Protein AF-A0A941A1F1-F1 (afdb_monomer_lite)

Structure (mmCIF, N/CA/C/O backbone):
data_AF-A0A941A1F1-F1
#
_entry.id   AF-A0A941A1F1-F1
#
loop_
_atom_site.group_PDB
_atom_site.id
_atom_site.type_symbol
_atom_site.label_atom_id
_atom_site.label_alt_id
_atom_site.label_comp_id
_atom_site.label_asym_id
_atom_site.label_entity_id
_atom_site.label_seq_id
_atom_site.pdbx_PDB_ins_code
_atom_site.Cartn_x
_atom_site.Cartn_y
_atom_site.Cartn_z
_atom_site.occupancy
_atom_site.B_iso_or_equiv
_atom_site.auth_seq_id
_atom_site.auth_comp_id
_atom_site.auth_asym_id
_atom_site.auth_atom_id
_atom_site.pdbx_PDB_model_num
ATOM 1 N N . MET A 1 1 ? 1.474 -47.149 -34.631 1.00 32.78 1 MET A N 1
ATOM 2 C CA . MET A 1 1 ? 2.658 -47.014 -33.750 1.00 32.78 1 MET A CA 1
ATOM 3 C C . MET A 1 1 ? 3.084 -45.552 -33.789 1.00 32.78 1 MET A C 1
ATOM 5 O O . MET A 1 1 ? 3.103 -45.007 -34.881 1.00 32.78 1 MET A O 1
ATOM 9 N N . PRO A 1 2 ? 3.258 -44.886 -32.643 1.00 33.62 2 PRO A N 1
ATOM 10 C CA . PRO A 1 2 ? 2.181 -44.176 -31.955 1.00 33.62 2 PRO A CA 1
ATOM 11 C C . PRO A 1 2 ? 2.289 -42.645 -32.047 1.00 33.62 2 PRO A C 1
ATOM 13 O O . PRO A 1 2 ? 3.376 -42.078 -32.087 1.00 33.62 2 PRO A O 1
ATOM 16 N N . CYS A 1 3 ? 1.116 -42.007 -32.033 1.00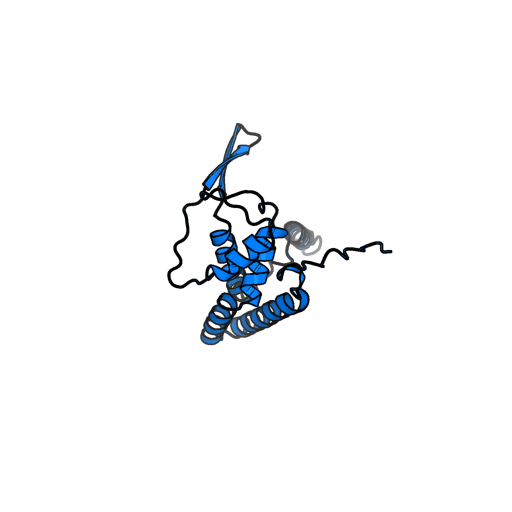 35.47 3 CYS A N 1
ATOM 17 C CA . CYS A 1 3 ? 0.908 -40.600 -31.714 1.00 35.47 3 CYS A CA 1
ATOM 18 C C . CYS A 1 3 ? 1.469 -40.339 -30.311 1.00 35.47 3 CYS A C 1
ATOM 20 O O . CYS A 1 3 ? 0.954 -40.882 -29.334 1.00 35.47 3 CYS A O 1
ATOM 22 N N . ILE A 1 4 ? 2.546 -39.561 -30.208 1.00 37.41 4 ILE A N 1
ATOM 23 C CA . ILE A 1 4 ? 2.980 -39.026 -28.921 1.00 37.41 4 ILE A CA 1
ATOM 24 C C . ILE A 1 4 ? 2.162 -37.757 -28.708 1.00 37.41 4 ILE A C 1
ATOM 26 O O . ILE A 1 4 ? 2.548 -36.670 -29.134 1.00 37.41 4 ILE A O 1
ATOM 30 N N . GLU A 1 5 ? 1.011 -37.917 -28.058 1.00 36.12 5 GLU A N 1
ATOM 31 C CA . GLU A 1 5 ? 0.388 -36.830 -27.315 1.00 36.12 5 GLU A CA 1
ATOM 32 C C . GLU A 1 5 ? 1.389 -36.374 -26.253 1.00 36.12 5 GLU A C 1
ATOM 34 O O . GLU A 1 5 ? 1.511 -36.945 -25.170 1.00 36.12 5 GLU A O 1
ATOM 39 N N . GLN A 1 6 ? 2.154 -35.336 -26.576 1.00 36.75 6 GLN A N 1
ATOM 40 C CA . GLN A 1 6 ? 2.778 -34.529 -25.549 1.00 36.75 6 GLN A CA 1
ATOM 41 C C . GLN A 1 6 ? 1.657 -33.701 -24.927 1.00 36.75 6 GLN A C 1
ATOM 43 O O . GLN A 1 6 ? 1.337 -32.611 -25.395 1.00 36.75 6 GLN A O 1
ATOM 48 N N . THR A 1 7 ? 1.033 -34.231 -23.874 1.00 38.53 7 THR A N 1
ATOM 49 C CA . THR A 1 7 ? 0.342 -33.406 -22.880 1.00 38.53 7 THR A CA 1
ATOM 50 C C . THR A 1 7 ? 1.358 -32.397 -22.364 1.00 38.53 7 THR A C 1
ATOM 52 O O . THR A 1 7 ? 2.165 -32.702 -21.485 1.00 38.53 7 THR A O 1
ATOM 55 N N . SER A 1 8 ? 1.362 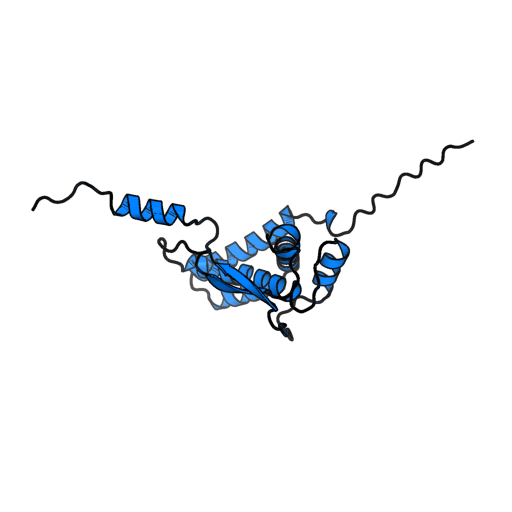-31.211 -22.974 1.00 37.97 8 SER A N 1
ATOM 56 C CA . SER A 1 8 ? 2.154 -30.067 -22.550 1.00 37.97 8 SER A CA 1
ATOM 57 C C . SER A 1 8 ? 1.847 -29.831 -21.079 1.00 37.97 8 SER A C 1
ATOM 59 O O . SER A 1 8 ? 0.708 -29.514 -20.716 1.00 37.97 8 SER A O 1
ATOM 61 N N . GLY A 1 9 ? 2.852 -30.079 -20.242 1.00 37.88 9 GLY A N 1
ATOM 62 C CA . GLY A 1 9 ? 2.761 -29.945 -18.803 1.00 37.88 9 GLY A CA 1
ATOM 63 C C . GLY A 1 9 ? 2.131 -28.609 -18.437 1.00 37.88 9 GLY A C 1
ATOM 64 O O . GLY A 1 9 ? 2.486 -27.557 -18.966 1.00 37.88 9 GLY A O 1
ATOM 65 N N . ARG A 1 10 ? 1.165 -28.663 -17.524 1.00 44.78 10 ARG A N 1
ATOM 66 C CA . ARG A 1 10 ? 0.720 -27.499 -16.766 1.00 44.78 10 ARG A CA 1
ATOM 67 C C . ARG A 1 10 ? 1.919 -26.990 -15.974 1.00 44.78 10 ARG A C 1
ATOM 69 O O . ARG A 1 10 ? 2.111 -27.390 -14.829 1.00 44.78 10 ARG A O 1
ATOM 76 N N . ASP A 1 11 ? 2.709 -26.110 -16.574 1.00 45.19 11 ASP A N 1
ATOM 77 C CA . ASP A 1 11 ? 3.702 -25.326 -15.851 1.00 45.19 11 ASP A CA 1
ATOM 78 C C . ASP A 1 11 ? 2.953 -24.216 -15.092 1.00 45.19 11 ASP A C 1
ATOM 80 O O . ASP A 1 11 ? 2.907 -23.039 -15.453 1.00 45.19 11 ASP A O 1
ATOM 84 N N . LEU A 1 12 ? 2.202 -24.652 -14.077 1.00 41.84 12 LEU A N 1
ATOM 85 C CA . LEU A 1 12 ? 1.463 -23.804 -13.156 1.00 41.84 12 LEU A CA 1
ATOM 86 C C . LEU A 1 12 ? 2.481 -23.169 -12.215 1.00 41.84 12 LEU A C 1
ATOM 88 O O . LEU A 1 12 ? 2.741 -23.653 -11.115 1.00 41.84 12 LEU A O 1
ATOM 92 N N . THR A 1 13 ? 3.070 -22.072 -12.680 1.00 57.50 13 THR A N 1
ATOM 93 C CA . THR A 1 13 ? 3.934 -21.190 -11.894 1.00 57.50 13 THR A CA 1
ATOM 94 C C . THR A 1 13 ? 3.331 -20.967 -10.502 1.00 57.50 13 THR A C 1
ATOM 96 O O . THR A 1 13 ? 2.135 -20.682 -10.370 1.00 57.50 13 THR A O 1
ATOM 99 N N . ALA A 1 14 ? 4.143 -21.081 -9.444 1.00 80.69 14 ALA A N 1
ATOM 100 C CA . ALA A 1 14 ? 3.694 -21.040 -8.044 1.00 80.69 14 ALA A CA 1
ATOM 101 C C . ALA A 1 14 ? 2.858 -19.794 -7.673 1.00 80.69 14 ALA A C 1
ATOM 103 O O . ALA A 1 14 ? 2.162 -19.803 -6.662 1.00 80.69 14 ALA A O 1
ATOM 104 N N . TRP A 1 15 ? 2.904 -18.732 -8.486 1.00 89.62 15 TRP A N 1
ATOM 105 C CA . TRP A 1 15 ? 2.056 -17.544 -8.370 1.00 89.62 15 TRP A CA 1
ATOM 106 C C . TRP A 1 15 ? 0.578 -17.811 -8.691 1.00 89.62 15 TRP A C 1
ATOM 108 O O . TRP A 1 15 ? -0.310 -17.311 -8.002 1.00 89.62 15 TRP A O 1
ATOM 118 N N . SER A 1 16 ? 0.307 -18.600 -9.735 1.00 88.25 16 SER A N 1
ATOM 119 C CA . SER A 1 16 ? -1.054 -18.939 -10.175 1.00 88.25 16 SER A CA 1
ATOM 120 C C . SER A 1 16 ? -1.784 -19.850 -9.182 1.00 88.25 16 SER A C 1
ATOM 122 O O . SER A 1 16 ? -3.003 -19.774 -9.062 1.00 88.25 16 SER A O 1
ATOM 124 N N . ALA A 1 17 ? -1.031 -20.645 -8.416 1.00 91.19 17 ALA A N 1
ATOM 125 C CA . ALA A 1 17 ? -1.547 -21.550 -7.392 1.00 91.19 17 ALA A CA 1
ATOM 126 C C . ALA A 1 17 ? -1.862 -20.865 -6.044 1.00 91.19 17 ALA A C 1
ATOM 128 O O . ALA A 1 17 ? -2.293 -21.529 -5.101 1.00 91.19 17 ALA A O 1
ATOM 129 N N . ILE A 1 18 ? -1.630 -19.553 -5.908 1.00 93.56 18 ILE A N 1
ATOM 130 C CA . ILE A 1 18 ? -1.876 -18.829 -4.654 1.00 93.56 18 ILE A CA 1
ATOM 131 C C . ILE A 1 18 ? -3.383 -18.695 -4.410 1.00 93.56 18 ILE A C 1
ATOM 133 O O . ILE A 1 18 ? -4.099 -18.071 -5.193 1.00 93.56 18 ILE A O 1
ATOM 137 N N . ASP A 1 19 ? -3.852 -19.181 -3.259 1.00 95.25 19 ASP A N 1
ATOM 138 C CA . ASP A 1 19 ? -5.204 -18.896 -2.771 1.00 95.25 19 ASP A CA 1
ATOM 139 C C . ASP A 1 19 ? -5.301 -17.446 -2.271 1.00 95.25 19 ASP A C 1
ATOM 141 O O . ASP A 1 19 ? -5.014 -17.102 -1.117 1.00 95.25 19 ASP A O 1
ATOM 145 N N . TRP A 1 20 ? -5.730 -16.571 -3.174 1.00 95.94 20 TRP A N 1
ATOM 146 C CA . TRP A 1 20 ? -5.905 -15.151 -2.901 1.00 95.94 20 TRP A CA 1
ATOM 147 C C . TRP A 1 20 ? -6.998 -14.851 -1.876 1.00 95.94 20 TRP A C 1
ATOM 149 O O . TRP A 1 20 ? -6.900 -13.849 -1.163 1.00 95.94 20 TRP A O 1
ATOM 159 N N . THR A 1 21 ? -8.006 -15.715 -1.755 1.00 97.06 21 THR A N 1
ATOM 160 C CA . THR A 1 21 ? -9.083 -15.561 -0.772 1.00 97.06 21 THR A CA 1
ATOM 161 C C . THR A 1 21 ? -8.540 -15.792 0.634 1.00 97.06 21 THR A C 1
ATOM 163 O O . THR A 1 21 ? -8.788 -14.983 1.535 1.00 97.06 21 THR A O 1
ATOM 166 N N . ALA A 1 22 ? -7.725 -16.833 0.820 1.00 95.38 22 ALA A N 1
ATOM 167 C CA . ALA A 1 22 ? -7.048 -17.102 2.086 1.00 95.38 22 ALA A CA 1
ATOM 168 C C . ALA A 1 22 ? -6.020 -16.014 2.447 1.00 95.38 22 ALA A C 1
ATOM 170 O O . ALA A 1 22 ? -5.950 -15.575 3.606 1.00 95.38 22 ALA A O 1
ATOM 171 N N . VAL A 1 23 ? -5.253 -15.530 1.461 1.00 97.19 23 VAL A N 1
ATOM 172 C CA . VAL A 1 23 ? -4.294 -14.426 1.636 1.00 97.19 23 VAL A CA 1
ATOM 173 C C . VAL A 1 23 ? -5.012 -13.153 2.091 1.00 97.19 23 VAL A C 1
ATOM 175 O O . VAL A 1 23 ? -4.682 -12.607 3.150 1.0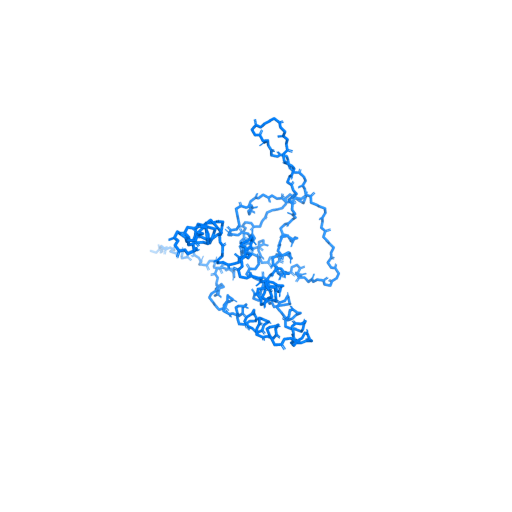0 97.19 23 VAL A O 1
ATOM 178 N N . ALA A 1 24 ? -6.044 -12.721 1.361 1.00 97.25 24 ALA A N 1
ATOM 179 C CA . ALA A 1 24 ? -6.837 -11.545 1.710 1.00 97.25 24 ALA A CA 1
ATOM 180 C C . ALA A 1 24 ? -7.536 -11.711 3.067 1.00 97.25 24 ALA A C 1
ATOM 182 O O . ALA A 1 24 ? -7.525 -10.796 3.890 1.00 97.25 24 ALA A O 1
ATOM 183 N N . GLY A 1 25 ? -8.082 -12.896 3.356 1.00 98.06 25 GLY A N 1
ATOM 184 C CA . GLY A 1 25 ? -8.686 -13.211 4.650 1.00 98.06 25 GLY A CA 1
ATOM 185 C C . GLY A 1 25 ? -7.708 -13.052 5.816 1.00 98.06 25 GLY A C 1
ATOM 186 O O . GLY A 1 25 ? -8.068 -12.503 6.858 1.00 98.06 25 GLY A O 1
ATOM 187 N N . THR A 1 26 ? -6.453 -13.464 5.639 1.00 97.94 26 THR A N 1
ATOM 188 C CA . THR A 1 26 ? -5.404 -13.313 6.658 1.00 97.94 26 THR A CA 1
ATOM 189 C C . THR A 1 26 ? -5.081 -11.849 6.936 1.00 97.94 26 THR A C 1
ATOM 191 O O . THR A 1 26 ? -5.027 -11.449 8.102 1.00 97.94 26 THR A O 1
ATOM 194 N N . VAL A 1 27 ? -4.915 -11.041 5.885 1.00 98.19 27 VAL A N 1
ATOM 195 C CA . VAL A 1 27 ? -4.655 -9.600 6.016 1.00 98.19 27 VAL A CA 1
ATOM 196 C C . VAL A 1 27 ? -5.839 -8.903 6.686 1.00 98.19 27 VAL A C 1
ATOM 198 O O . VAL A 1 27 ? -5.645 -8.238 7.704 1.00 98.19 27 VAL A O 1
ATOM 201 N N . ARG A 1 28 ? -7.073 -9.148 6.222 1.00 98.00 28 ARG A N 1
ATOM 202 C CA . ARG A 1 28 ? -8.295 -8.572 6.812 1.00 98.00 28 ARG A CA 1
ATOM 203 C C . ARG A 1 28 ? -8.445 -8.901 8.297 1.00 98.00 28 ARG A C 1
ATOM 205 O O . ARG A 1 28 ? -8.788 -8.025 9.088 1.00 98.00 28 ARG A O 1
ATOM 212 N N . ARG A 1 29 ? -8.143 -10.138 8.716 1.00 98.38 29 ARG A N 1
ATOM 213 C CA . ARG A 1 29 ? -8.166 -10.519 10.143 1.00 98.38 29 ARG A CA 1
ATOM 214 C C . ARG A 1 29 ? -7.173 -9.706 10.972 1.00 98.38 29 ARG A C 1
ATOM 216 O O . ARG A 1 29 ? -7.511 -9.290 12.079 1.00 98.38 29 ARG A O 1
ATOM 223 N N . LEU A 1 30 ? -5.956 -9.488 10.469 1.00 98.06 30 LEU A N 1
ATOM 224 C CA . LEU A 1 30 ? -4.959 -8.661 11.156 1.00 98.06 30 LEU A CA 1
ATOM 225 C C . LEU A 1 30 ? -5.393 -7.194 11.206 1.00 98.06 30 LEU A C 1
ATOM 227 O O . LEU A 1 30 ? -5.362 -6.604 12.283 1.00 98.06 30 LEU A O 1
ATOM 231 N N . GLN A 1 31 ? -5.877 -6.642 10.095 1.00 98.31 31 GLN A N 1
ATOM 232 C CA . GLN A 1 31 ? -6.389 -5.273 10.033 1.00 98.31 31 GLN A CA 1
ATOM 233 C C . GLN A 1 31 ? -7.555 -5.054 11.006 1.00 98.31 31 GLN A C 1
ATOM 235 O O . GLN A 1 31 ? -7.521 -4.118 11.798 1.00 98.31 31 GLN A O 1
ATOM 240 N N . GLY A 1 32 ? -8.522 -5.974 11.070 1.00 98.19 32 GLY A N 1
ATOM 241 C CA . GLY A 1 32 ? -9.625 -5.901 12.034 1.00 98.19 32 GLY A CA 1
ATOM 242 C C . GLY A 1 32 ? -9.187 -6.045 13.500 1.00 98.19 32 GLY A C 1
ATOM 243 O O . GLY A 1 32 ? -9.875 -5.580 14.410 1.00 98.19 32 GLY A O 1
ATOM 244 N N . ARG A 1 33 ? -8.043 -6.686 13.778 1.00 98.56 33 ARG A N 1
ATOM 245 C CA . ARG A 1 33 ? -7.437 -6.690 15.125 1.00 98.56 33 ARG A CA 1
ATOM 246 C C . ARG A 1 33 ? -6.763 -5.355 15.436 1.00 98.56 33 ARG A C 1
ATOM 248 O O . ARG A 1 33 ? -6.903 -4.888 16.561 1.00 98.56 33 ARG A O 1
ATOM 255 N N . ILE A 1 34 ? -6.066 -4.759 14.465 1.00 98.56 34 ILE A N 1
ATOM 256 C CA . ILE A 1 34 ? -5.442 -3.433 14.598 1.00 98.56 34 ILE A CA 1
ATOM 257 C C . ILE A 1 34 ? -6.524 -2.386 14.869 1.00 98.56 34 ILE A C 1
ATOM 259 O O . ILE A 1 34 ? -6.434 -1.691 15.874 1.00 98.56 34 ILE A O 1
ATOM 263 N N . PHE A 1 35 ? -7.580 -2.354 14.052 1.00 98.19 35 PHE A N 1
ATOM 264 C CA . PHE A 1 35 ? -8.707 -1.431 14.200 1.00 98.19 35 PHE A CA 1
ATOM 265 C C . PHE A 1 35 ? -9.347 -1.520 15.592 1.00 98.19 35 PHE A C 1
ATOM 267 O O . PHE A 1 35 ? -9.460 -0.521 16.293 1.00 98.19 35 PHE A O 1
ATOM 274 N N . ARG A 1 36 ? -9.707 -2.732 16.046 1.00 98.50 36 ARG A N 1
ATOM 275 C CA . ARG A 1 36 ? -10.325 -2.924 17.372 1.00 98.50 36 ARG A CA 1
ATOM 276 C C . ARG A 1 36 ? -9.402 -2.534 18.527 1.00 98.50 36 ARG A C 1
ATOM 278 O O . ARG A 1 36 ? -9.887 -2.023 19.528 1.00 98.50 36 ARG A O 1
ATOM 285 N N . ALA A 1 37 ? -8.098 -2.785 18.408 1.00 98.19 37 ALA A N 1
ATOM 286 C CA . ALA A 1 37 ? -7.127 -2.366 19.417 1.00 98.19 37 ALA A CA 1
ATOM 287 C C . ALA A 1 37 ? -6.972 -0.836 19.444 1.00 98.19 37 ALA A C 1
ATOM 289 O O . ALA A 1 37 ? -6.940 -0.247 20.521 1.00 98.19 37 ALA A O 1
ATOM 290 N N . ALA A 1 38 ? -6.928 -0.195 18.274 1.00 97.81 38 ALA A N 1
ATOM 291 C CA . ALA A 1 38 ? -6.828 1.255 18.145 1.00 97.81 38 ALA A CA 1
ATOM 292 C C . ALA A 1 38 ? -8.079 1.967 18.684 1.00 97.81 38 ALA A C 1
ATOM 294 O O . ALA A 1 38 ? -7.943 2.911 19.458 1.00 97.81 38 ALA A O 1
ATOM 295 N N . ALA A 1 39 ? -9.275 1.446 18.392 1.00 97.06 39 ALA A N 1
ATOM 296 C CA . ALA A 1 39 ? -10.544 1.948 18.928 1.00 97.06 39 ALA A CA 1
ATOM 297 C C . ALA A 1 39 ? -10.632 1.877 20.468 1.00 97.06 39 ALA A C 1
ATOM 299 O O . ALA A 1 39 ? -11.353 2.654 21.080 1.00 97.06 39 ALA A O 1
ATOM 300 N N . ARG A 1 40 ? -9.889 0.960 21.104 1.00 97.81 40 ARG A N 1
ATOM 301 C CA . ARG A 1 40 ? -9.796 0.825 22.572 1.00 97.81 40 ARG A CA 1
ATOM 302 C C . ARG A 1 40 ? -8.620 1.587 23.190 1.00 97.81 40 ARG A C 1
ATOM 304 O O . ARG A 1 40 ? -8.407 1.495 24.392 1.00 97.81 40 ARG A O 1
ATOM 311 N N . GLY A 1 41 ? -7.808 2.273 22.384 1.00 96.75 41 GLY A N 1
ATOM 312 C CA . GLY A 1 41 ? -6.597 2.953 22.854 1.00 96.75 41 GLY A CA 1
ATOM 313 C C . GLY A 1 41 ? -5.433 2.022 23.235 1.00 96.75 41 GLY A C 1
ATOM 314 O O . GLY A 1 41 ? -4.458 2.476 23.830 1.00 96.75 41 GLY A O 1
ATOM 315 N N . GLU A 1 42 ? -5.472 0.730 22.879 1.00 97.81 42 GLU A N 1
ATOM 316 C CA . GLU A 1 42 ? -4.437 -0.268 23.213 1.00 97.81 42 GLU A CA 1
ATOM 317 C C . GLU A 1 42 ? -3.171 -0.108 22.330 1.00 97.81 42 GLU A C 1
ATOM 319 O O . GLU A 1 42 ? -2.809 -0.985 21.538 1.00 97.81 42 GLU A O 1
ATOM 324 N N . MET A 1 43 ? -2.456 1.015 22.448 1.00 96.94 43 MET A N 1
ATOM 325 C CA . MET A 1 43 ? -1.389 1.404 21.507 1.00 96.94 43 MET A CA 1
ATOM 326 C C . MET A 1 43 ? -0.188 0.456 21.452 1.00 96.94 43 MET A C 1
ATOM 328 O O . MET A 1 43 ? 0.406 0.268 20.387 1.00 96.94 43 MET A O 1
ATOM 332 N N . ALA A 1 44 ? 0.169 -0.185 22.565 1.00 97.94 44 ALA A N 1
ATOM 333 C CA . ALA A 1 44 ? 1.213 -1.211 22.566 1.00 97.94 44 ALA A CA 1
ATOM 334 C C . ALA A 1 44 ? 0.821 -2.407 21.679 1.00 97.94 44 ALA A C 1
ATOM 336 O O . ALA A 1 44 ? 1.631 -2.918 20.899 1.00 97.94 44 ALA A O 1
ATOM 337 N N . ARG A 1 45 ? -0.454 -2.811 21.734 1.00 97.88 45 ARG A N 1
ATOM 338 C CA . ARG A 1 45 ? -1.000 -3.897 20.920 1.00 97.88 45 ARG A CA 1
ATOM 339 C C . ARG A 1 45 ? -1.086 -3.511 19.450 1.00 97.88 45 ARG A C 1
ATOM 341 O O . ARG A 1 45 ? -0.713 -4.325 18.609 1.00 97.88 45 ARG A O 1
ATOM 348 N N . VAL A 1 46 ? -1.508 -2.282 19.143 1.00 98.38 46 VAL A N 1
ATOM 349 C CA . VAL A 1 46 ? -1.514 -1.731 17.775 1.00 98.38 46 VAL A CA 1
ATOM 350 C C . VAL A 1 46 ? -0.125 -1.850 17.149 1.00 98.38 46 VAL A C 1
ATOM 352 O O . VAL A 1 46 ? 0.022 -2.509 16.120 1.00 98.38 46 VAL A O 1
ATOM 355 N N . LYS A 1 47 ? 0.914 -1.339 17.825 1.00 97.94 47 LYS A N 1
ATOM 356 C CA . LYS A 1 47 ? 2.304 -1.404 17.342 1.00 97.94 47 LYS A CA 1
ATOM 357 C C . LYS A 1 47 ? 2.769 -2.843 17.097 1.00 97.94 47 LYS A C 1
ATOM 359 O O . LYS A 1 47 ? 3.425 -3.119 16.094 1.00 97.94 47 LYS A O 1
ATOM 364 N N . ASN A 1 48 ? 2.424 -3.777 17.985 1.00 98.19 48 ASN A N 1
ATOM 365 C CA . ASN A 1 48 ? 2.782 -5.191 17.829 1.00 98.19 48 ASN A CA 1
ATOM 366 C C . ASN A 1 48 ? 2.061 -5.851 16.645 1.00 98.19 48 ASN A C 1
ATOM 368 O O . ASN A 1 48 ? 2.677 -6.600 15.886 1.00 98.19 48 ASN A O 1
ATOM 372 N N . LEU A 1 49 ? 0.779 -5.546 16.444 1.00 98.31 49 LEU A N 1
ATOM 373 C CA . LEU A 1 49 ? -0.001 -6.063 15.321 1.00 98.31 49 LEU A CA 1
ATOM 374 C C . LEU A 1 49 ? 0.438 -5.465 13.979 1.00 98.31 49 LEU A C 1
ATOM 376 O O . LEU A 1 49 ? 0.515 -6.197 12.996 1.00 98.31 49 LEU A O 1
ATOM 380 N N . GLN A 1 50 ? 0.790 -4.180 13.934 1.00 98.12 50 GLN A N 1
ATOM 381 C CA . GLN A 1 50 ? 1.369 -3.538 12.750 1.00 98.12 50 GLN A CA 1
ATOM 382 C C . GLN A 1 50 ? 2.703 -4.181 12.369 1.00 98.12 50 GLN A C 1
ATOM 384 O O . GLN A 1 50 ? 2.899 -4.591 11.226 1.00 98.12 50 GLN A O 1
ATOM 389 N N . LYS A 1 51 ? 3.591 -4.365 13.353 1.00 97.06 51 LYS A N 1
ATOM 390 C CA . LYS A 1 51 ? 4.855 -5.099 13.199 1.00 97.06 51 LYS A CA 1
ATOM 391 C C . LYS A 1 51 ? 4.646 -6.528 12.685 1.00 97.06 51 LYS A C 1
ATOM 393 O O . LYS A 1 51 ? 5.469 -7.017 11.911 1.00 97.06 51 LYS A O 1
ATOM 398 N N . LEU A 1 52 ? 3.581 -7.203 13.120 1.00 97.50 52 LEU A N 1
ATOM 399 C CA . LEU A 1 52 ? 3.210 -8.536 12.640 1.00 97.50 52 LEU A CA 1
ATOM 400 C C . LEU A 1 52 ? 2.697 -8.493 11.192 1.00 97.50 52 LEU A C 1
ATOM 402 O O . LEU A 1 52 ? 3.118 -9.312 10.377 1.00 97.50 52 LEU A O 1
ATOM 406 N N . LEU A 1 53 ? 1.828 -7.533 10.858 1.00 97.50 53 LEU A N 1
ATOM 407 C CA . LEU A 1 53 ? 1.256 -7.384 9.519 1.00 97.50 53 LEU A CA 1
ATOM 408 C C . LEU A 1 53 ? 2.343 -7.112 8.482 1.00 97.50 53 LEU A C 1
ATOM 410 O O . LEU A 1 53 ? 2.411 -7.829 7.490 1.00 97.50 53 LEU A O 1
ATOM 414 N N . VAL A 1 54 ? 3.240 -6.158 8.741 1.00 96.62 54 VAL A N 1
ATOM 415 C CA . VAL A 1 54 ? 4.329 -5.805 7.814 1.00 96.62 54 VAL A CA 1
ATOM 416 C C . VAL A 1 54 ? 5.233 -7.003 7.498 1.00 96.62 54 VAL A C 1
ATOM 418 O O . VAL A 1 54 ? 5.714 -7.156 6.376 1.00 96.62 54 VAL A O 1
ATOM 421 N N . ARG A 1 55 ? 5.466 -7.884 8.477 1.00 94.75 55 ARG A N 1
ATOM 422 C CA . ARG A 1 55 ? 6.307 -9.079 8.300 1.00 94.75 55 ARG A CA 1
ATOM 423 C C . ARG A 1 55 ? 5.564 -10.255 7.665 1.00 94.75 55 ARG A C 1
ATOM 425 O O . ARG A 1 55 ? 6.214 -11.189 7.199 1.00 94.75 55 ARG A O 1
ATOM 432 N N . SER A 1 56 ? 4.233 -10.218 7.629 1.00 95.69 56 SER A N 1
ATOM 433 C CA . SER A 1 56 ? 3.398 -11.313 7.140 1.00 95.69 56 SER A CA 1
ATOM 434 C C . SER A 1 56 ? 3.616 -11.580 5.652 1.00 95.69 56 SER A C 1
ATOM 436 O O . SER A 1 56 ? 3.523 -10.676 4.819 1.00 95.69 56 SER A O 1
ATOM 438 N N . ARG A 1 57 ? 3.813 -12.856 5.296 1.00 95.25 57 ARG A N 1
ATOM 439 C CA . ARG A 1 57 ? 3.866 -13.300 3.894 1.00 95.25 57 ARG A CA 1
ATOM 440 C C . ARG A 1 57 ? 2.587 -12.931 3.139 1.00 95.25 57 ARG A C 1
ATOM 442 O O . ARG A 1 57 ? 2.671 -12.512 1.991 1.00 95.25 57 ARG A O 1
ATOM 449 N N . ALA A 1 58 ? 1.424 -13.032 3.787 1.00 96.38 58 ALA A N 1
ATOM 450 C CA . ALA A 1 58 ? 0.145 -12.691 3.169 1.00 96.38 58 ALA A CA 1
ATOM 451 C C . ALA A 1 58 ? 0.073 -11.204 2.781 1.00 96.38 58 ALA A C 1
ATOM 453 O O . ALA A 1 58 ? -0.354 -10.882 1.677 1.00 96.38 58 ALA A O 1
ATOM 454 N N . ALA A 1 59 ? 0.555 -10.307 3.648 1.00 97.06 59 ALA A N 1
ATOM 455 C CA . ALA A 1 59 ? 0.601 -8.877 3.345 1.00 97.06 59 ALA A CA 1
ATOM 456 C C . ALA A 1 59 ? 1.560 -8.584 2.183 1.00 97.06 59 ALA A C 1
ATOM 458 O O . ALA A 1 59 ? 1.208 -7.852 1.267 1.00 97.06 59 ALA A O 1
ATOM 459 N N . LYS A 1 60 ? 2.742 -9.211 2.166 1.00 96.75 60 LYS A N 1
ATOM 460 C CA . LYS A 1 60 ? 3.705 -9.062 1.063 1.00 96.75 60 LYS A CA 1
ATOM 461 C C . LYS A 1 60 ? 3.123 -9.522 -0.275 1.00 96.75 60 LYS A C 1
ATOM 463 O O . LYS A 1 60 ? 3.208 -8.791 -1.252 1.00 96.75 60 LYS A O 1
ATOM 468 N N . LEU A 1 61 ? 2.486 -10.693 -0.308 1.00 96.69 61 LEU A N 1
ATOM 469 C CA . LEU A 1 61 ? 1.839 -11.221 -1.514 1.00 96.69 61 LEU A CA 1
ATOM 470 C C . LEU A 1 61 ? 0.736 -10.296 -2.031 1.00 96.69 61 LEU A C 1
ATOM 472 O O . LEU A 1 61 ? 0.690 -10.008 -3.225 1.00 96.69 61 LEU A O 1
ATOM 476 N N . LEU A 1 62 ? -0.125 -9.807 -1.133 1.00 97.19 62 LEU A N 1
ATOM 477 C CA . LEU A 1 62 ? -1.213 -8.903 -1.499 1.00 97.19 62 LEU A CA 1
ATOM 478 C C . LEU A 1 62 ? -0.667 -7.572 -2.036 1.00 97.19 62 LEU A C 1
ATOM 480 O O . LEU A 1 62 ? -1.121 -7.114 -3.078 1.00 97.19 62 LEU A O 1
ATOM 484 N N . ALA A 1 63 ? 0.363 -7.007 -1.398 1.00 97.44 63 ALA A N 1
ATOM 485 C CA . ALA A 1 63 ? 1.028 -5.794 -1.874 1.00 97.44 63 ALA A CA 1
ATOM 486 C C . ALA A 1 63 ? 1.645 -5.970 -3.269 1.00 97.44 63 ALA A C 1
ATOM 488 O O . ALA A 1 63 ? 1.463 -5.111 -4.130 1.00 97.44 63 ALA A O 1
ATOM 489 N N . ILE A 1 64 ? 2.348 -7.083 -3.513 1.00 96.81 64 ILE A N 1
ATOM 490 C CA . ILE A 1 64 ? 2.943 -7.370 -4.826 1.00 96.81 64 ILE A CA 1
ATOM 491 C C . ILE A 1 64 ? 1.840 -7.483 -5.879 1.00 96.81 64 ILE A C 1
ATOM 493 O O . ILE A 1 64 ? 1.936 -6.852 -6.930 1.00 96.81 64 ILE A O 1
ATOM 497 N N . ARG A 1 65 ? 0.769 -8.239 -5.609 1.00 96.62 65 ARG A N 1
ATOM 498 C CA . ARG A 1 65 ? -0.370 -8.350 -6.529 1.00 96.62 65 ARG A CA 1
ATOM 499 C C . ARG A 1 65 ? -0.984 -6.981 -6.825 1.00 96.62 65 ARG A C 1
ATOM 501 O O . ARG A 1 65 ? -1.158 -6.639 -7.991 1.00 96.62 65 ARG A O 1
ATOM 508 N N . GLN A 1 66 ? -1.238 -6.178 -5.795 1.00 96.69 66 GLN A N 1
ATOM 509 C CA . GLN A 1 66 ? -1.814 -4.846 -5.953 1.00 96.69 66 GLN A CA 1
ATOM 510 C C . GLN A 1 66 ? -0.945 -3.964 -6.865 1.00 96.69 66 GLN A C 1
ATOM 512 O O . GLN A 1 66 ? -1.430 -3.381 -7.832 1.00 96.69 66 GLN A O 1
ATOM 517 N N . VAL A 1 67 ? 0.364 -3.908 -6.604 1.00 96.94 67 VAL A N 1
ATOM 518 C CA . VAL A 1 67 ? 1.304 -3.059 -7.352 1.00 96.94 67 VAL A CA 1
ATOM 519 C C . VAL A 1 67 ? 1.535 -3.546 -8.784 1.00 96.94 67 VAL A C 1
ATOM 521 O O . VAL A 1 67 ? 1.685 -2.718 -9.682 1.00 96.94 67 VAL A O 1
ATOM 524 N N . THR A 1 68 ? 1.570 -4.861 -9.002 1.00 95.62 68 THR A N 1
ATOM 525 C CA . THR A 1 68 ? 1.976 -5.466 -10.285 1.00 95.62 68 THR A CA 1
ATOM 526 C C . THR A 1 68 ? 0.812 -5.883 -11.181 1.00 95.62 68 THR A C 1
ATOM 528 O O . THR A 1 68 ? 1.024 -6.120 -12.366 1.00 95.62 68 THR A O 1
ATOM 531 N N . GLN A 1 69 ? -0.408 -6.010 -10.651 1.00 94.81 69 GLN A N 1
ATOM 532 C CA . GLN A 1 69 ? -1.564 -6.503 -11.413 1.00 94.81 69 GLN A CA 1
ATOM 533 C C . GLN A 1 69 ? -2.761 -5.548 -11.372 1.00 94.81 69 GLN A C 1
ATOM 535 O O . GLN A 1 69 ? -3.443 -5.405 -12.389 1.00 94.81 69 GLN A O 1
ATOM 540 N N . GLU A 1 70 ? -3.006 -4.873 -10.248 1.00 95.38 70 GLU A N 1
ATOM 541 C CA . GLU A 1 70 ? -4.251 -4.117 -10.026 1.00 95.38 70 GLU A CA 1
ATOM 542 C C . GLU A 1 70 ? -4.090 -2.617 -10.292 1.00 95.38 70 GLU A C 1
ATOM 544 O O . GLU A 1 70 ? -4.945 -2.022 -10.936 1.00 95.38 70 GLU A O 1
ATOM 549 N N . ASN A 1 71 ? -2.979 -2.011 -9.869 1.00 95.25 71 ASN A N 1
ATOM 550 C CA . ASN A 1 71 ? -2.743 -0.579 -10.048 1.00 95.25 71 ASN A CA 1
ATOM 551 C C . ASN A 1 71 ? -2.556 -0.189 -11.529 1.00 95.25 71 ASN A C 1
ATOM 553 O O . ASN A 1 71 ? -1.834 -0.857 -12.272 1.00 95.25 71 ASN A O 1
ATOM 557 N N . ASP A 1 72 ? -3.087 0.969 -11.932 1.00 90.56 72 ASP A N 1
ATOM 558 C CA . ASP A 1 72 ? -2.973 1.484 -13.311 1.00 90.56 72 ASP A CA 1
ATOM 559 C C . ASP A 1 72 ? -1.515 1.699 -13.756 1.00 90.56 72 ASP A C 1
ATOM 561 O O . ASP A 1 72 ? -1.143 1.453 -14.901 1.00 90.56 72 ASP A O 1
ATOM 565 N N . GLY A 1 73 ? -0.647 2.101 -12.823 1.00 88.31 73 GLY A N 1
ATOM 566 C CA . GLY A 1 73 ? 0.778 2.346 -13.068 1.00 88.31 73 GLY A CA 1
ATOM 567 C C . GLY A 1 73 ? 1.668 1.095 -13.115 1.00 88.31 73 GLY A C 1
ATOM 568 O O . GLY A 1 73 ? 2.891 1.245 -13.053 1.00 88.31 73 GLY A O 1
ATOM 569 N N . LYS A 1 74 ? 1.103 -0.120 -13.178 1.00 92.25 74 LYS A N 1
ATOM 570 C CA . LYS A 1 74 ? 1.844 -1.396 -13.067 1.00 92.25 74 LYS A CA 1
ATOM 571 C C . LYS A 1 74 ? 2.952 -1.597 -14.109 1.00 92.25 74 LYS A C 1
ATOM 573 O O . LYS A 1 74 ? 4.010 -2.102 -13.757 1.00 92.25 74 LYS A O 1
ATOM 578 N N . HIS A 1 75 ? 2.762 -1.096 -15.332 1.00 93.31 75 HIS A N 1
ATOM 579 C CA . HIS A 1 75 ? 3.758 -1.170 -16.416 1.00 93.31 75 HIS A CA 1
ATOM 580 C C . HIS A 1 75 ? 4.673 0.062 -16.497 1.00 93.31 75 HIS A C 1
ATOM 582 O O . HIS A 1 75 ? 5.461 0.205 -17.427 1.00 93.31 75 HIS A O 1
ATOM 588 N N . THR A 1 76 ? 4.544 1.016 -15.572 1.00 93.12 76 THR A N 1
ATOM 589 C CA . THR A 1 76 ? 5.371 2.226 -15.591 1.00 93.12 76 THR A CA 1
ATOM 590 C C . THR A 1 76 ? 6.563 2.022 -14.669 1.00 93.12 76 THR A C 1
ATOM 592 O O . THR A 1 76 ? 6.350 1.959 -13.460 1.00 93.12 76 THR A O 1
ATOM 595 N N . PRO A 1 77 ? 7.808 1.957 -15.164 1.00 93.88 77 PRO A N 1
ATOM 596 C CA . PRO A 1 77 ? 8.945 1.653 -14.306 1.00 93.88 77 PRO A CA 1
ATOM 597 C C . PRO A 1 77 ? 9.429 2.865 -13.498 1.00 93.88 77 PRO A C 1
ATOM 599 O O . PRO A 1 77 ? 9.171 4.025 -13.853 1.00 93.88 77 PRO A O 1
ATOM 602 N N . GLY A 1 78 ? 10.155 2.583 -12.414 1.00 94.38 78 GLY A N 1
ATOM 603 C CA . GLY A 1 78 ? 10.861 3.575 -11.604 1.00 94.38 78 GLY A CA 1
ATOM 604 C C . GLY A 1 78 ? 12.162 4.049 -12.255 1.00 94.38 78 GLY A C 1
ATOM 605 O O . GLY A 1 78 ? 12.310 4.019 -13.479 1.00 94.38 78 GLY A O 1
ATOM 606 N N . ILE A 1 79 ? 13.098 4.530 -11.433 1.00 94.81 79 ILE A N 1
ATOM 607 C CA . ILE A 1 79 ? 14.421 4.984 -11.894 1.00 94.81 79 ILE A CA 1
ATOM 608 C C . ILE A 1 79 ? 15.290 3.820 -12.394 1.00 94.81 79 ILE A C 1
ATOM 610 O O . ILE A 1 79 ? 16.077 3.994 -13.320 1.00 94.81 79 ILE A O 1
ATOM 614 N N . ASP A 1 80 ? 15.061 2.632 -11.836 1.00 92.94 80 ASP A N 1
ATOM 615 C CA . ASP A 1 80 ? 15.665 1.342 -12.174 1.00 92.94 80 ASP A CA 1
ATOM 616 C C . ASP A 1 80 ? 15.219 0.778 -13.530 1.00 92.94 80 ASP A C 1
ATOM 618 O O . ASP A 1 80 ? 15.827 -0.160 -14.033 1.00 92.94 80 ASP A O 1
ATOM 622 N N . ARG A 1 81 ? 14.177 1.354 -14.145 1.00 92.81 81 ARG A N 1
ATOM 623 C CA . ARG A 1 81 ? 13.598 0.901 -15.422 1.00 92.81 81 ARG A CA 1
ATOM 624 C C . ARG A 1 81 ? 13.024 -0.529 -15.384 1.00 92.81 81 ARG A C 1
ATOM 626 O O . ARG A 1 81 ? 12.787 -1.104 -16.440 1.00 92.81 81 ARG A O 1
ATOM 633 N N . VAL A 1 82 ? 12.734 -1.068 -14.196 1.00 92.62 82 VAL A N 1
ATOM 634 C CA . VAL A 1 82 ? 12.208 -2.433 -14.009 1.00 92.62 82 VAL A CA 1
ATOM 635 C C . VAL A 1 82 ? 10.681 -2.436 -13.851 1.00 92.62 82 VAL A C 1
ATOM 637 O O . VAL A 1 82 ? 10.107 -1.581 -13.170 1.00 92.62 82 VAL A O 1
ATOM 640 N N . VAL A 1 83 ? 10.031 -3.432 -14.460 1.00 93.00 83 VAL A N 1
ATOM 641 C CA . VAL A 1 83 ? 8.616 -3.804 -14.273 1.00 93.00 83 VAL A CA 1
ATOM 642 C C . VAL A 1 83 ? 8.520 -5.279 -13.863 1.00 93.00 83 VAL A C 1
ATOM 644 O O . VAL A 1 83 ? 9.427 -6.062 -14.138 1.00 93.00 83 VAL A O 1
ATOM 647 N N . CYS A 1 84 ? 7.438 -5.667 -13.185 1.00 92.12 84 CYS A N 1
ATOM 648 C CA . CYS A 1 84 ? 7.252 -7.028 -12.662 1.00 92.12 84 CYS A CA 1
ATOM 649 C C . CYS A 1 84 ? 6.011 -7.686 -13.283 1.00 92.12 84 CYS A C 1
ATOM 651 O O . CYS A 1 84 ? 5.002 -7.901 -12.605 1.00 92.12 84 CYS A O 1
ATOM 653 N N . ASP A 1 85 ? 6.089 -7.996 -14.576 1.00 90.31 85 ASP A N 1
ATOM 654 C CA . ASP A 1 85 ? 4.938 -8.482 -15.349 1.00 90.31 85 ASP A CA 1
ATOM 655 C C . ASP A 1 85 ? 4.803 -10.011 -15.343 1.00 90.31 85 ASP A C 1
ATOM 657 O O . ASP A 1 85 ? 3.696 -10.541 -15.493 1.00 90.31 85 ASP A O 1
ATOM 661 N N . THR A 1 86 ? 5.892 -10.737 -15.079 1.00 91.75 86 THR A N 1
ATOM 662 C CA . THR A 1 86 ? 5.906 -12.206 -15.062 1.00 91.75 86 THR A CA 1
ATOM 663 C C . THR A 1 86 ? 5.713 -12.779 -13.650 1.00 91.75 86 THR A C 1
ATOM 665 O O . THR A 1 86 ? 6.067 -12.131 -12.658 1.00 91.75 86 THR A O 1
ATOM 668 N N . PRO A 1 87 ? 5.117 -13.978 -13.505 1.00 92.81 87 PRO A N 1
ATOM 669 C CA . PRO A 1 87 ? 5.049 -14.694 -12.227 1.00 92.81 87 PRO A CA 1
ATOM 670 C C . PRO A 1 87 ? 6.407 -14.824 -11.524 1.00 92.81 87 PRO A C 1
ATOM 672 O O . PRO A 1 87 ? 6.493 -14.630 -10.312 1.00 92.81 87 PRO A O 1
ATOM 675 N N . GLU A 1 88 ? 7.471 -15.082 -12.279 1.00 91.94 88 GLU A N 1
ATOM 676 C CA . GLU A 1 88 ? 8.832 -15.280 -11.778 1.00 91.94 88 GLU A CA 1
ATOM 677 C C . GLU A 1 88 ? 9.379 -13.983 -11.182 1.00 91.94 88 GLU A C 1
ATOM 679 O O . GLU A 1 88 ? 9.898 -13.993 -10.069 1.00 91.94 88 GLU A O 1
ATOM 684 N N . ALA A 1 89 ? 9.180 -12.846 -11.860 1.00 92.38 89 ALA A N 1
ATOM 685 C CA . ALA A 1 89 ? 9.588 -11.537 -11.355 1.00 92.38 89 ALA A CA 1
ATOM 686 C C . ALA A 1 89 ? 8.850 -11.167 -10.056 1.00 92.38 89 ALA A C 1
ATOM 688 O O . ALA A 1 89 ? 9.433 -10.586 -9.140 1.00 92.38 89 ALA A O 1
ATOM 689 N N . ARG A 1 90 ? 7.567 -11.537 -9.938 1.00 94.25 90 ARG A N 1
ATOM 690 C CA . ARG A 1 90 ? 6.781 -11.321 -8.710 1.00 94.25 90 ARG A CA 1
ATOM 691 C C . ARG A 1 90 ? 7.274 -12.190 -7.554 1.00 94.25 90 ARG A C 1
ATOM 693 O O . ARG A 1 90 ? 7.329 -11.726 -6.415 1.00 94.25 90 ARG A O 1
ATOM 700 N N . LEU A 1 91 ? 7.641 -13.439 -7.836 1.00 91.94 91 LEU A N 1
ATOM 701 C CA . LEU A 1 91 ? 8.224 -14.341 -6.844 1.00 91.94 91 LEU A CA 1
ATOM 702 C C . LEU A 1 91 ? 9.630 -13.893 -6.428 1.00 91.94 91 LEU A C 1
ATOM 704 O O . LEU A 1 91 ? 9.923 -13.918 -5.235 1.00 91.94 91 LEU A O 1
ATOM 708 N N . ALA A 1 92 ? 10.448 -13.410 -7.364 1.00 92.06 92 ALA A N 1
ATOM 709 C CA . ALA A 1 92 ? 11.747 -12.807 -7.070 1.00 92.06 92 ALA A CA 1
ATOM 710 C C . ALA A 1 92 ? 11.590 -11.602 -6.130 1.00 92.06 92 ALA A C 1
ATOM 712 O O . ALA A 1 92 ? 12.229 -11.547 -5.086 1.00 92.06 92 ALA A O 1
ATOM 713 N N . LEU A 1 93 ? 10.624 -10.714 -6.394 1.00 92.06 93 LEU A N 1
ATOM 714 C CA . LEU A 1 93 ? 10.341 -9.574 -5.516 1.00 92.06 93 LEU A CA 1
ATOM 715 C C . LEU A 1 93 ? 9.924 -9.992 -4.093 1.00 92.06 93 LEU A C 1
ATOM 717 O O . LEU A 1 93 ? 10.217 -9.298 -3.118 1.00 92.06 93 LEU A O 1
ATOM 721 N N . LEU A 1 94 ? 9.238 -11.130 -3.948 1.00 92.06 94 LEU A N 1
ATOM 722 C CA . LEU A 1 94 ? 8.924 -11.702 -2.638 1.00 92.06 94 LEU A CA 1
ATOM 723 C C . LEU A 1 94 ? 10.177 -12.257 -1.937 1.00 92.06 94 LEU A C 1
ATOM 725 O O . LEU A 1 94 ? 10.298 -12.115 -0.716 1.00 92.06 94 LEU A O 1
ATOM 729 N N . GLN A 1 95 ? 11.070 -12.901 -2.696 1.00 89.00 95 GLN A N 1
ATOM 730 C CA . GLN A 1 95 ? 12.322 -13.499 -2.218 1.00 89.00 95 GLN A CA 1
ATOM 731 C C . GLN A 1 95 ? 13.369 -12.450 -1.830 1.00 89.00 95 GLN A C 1
ATOM 733 O O . GLN A 1 95 ? 14.071 -12.658 -0.844 1.00 89.00 95 GLN A O 1
ATOM 738 N N . ASP A 1 96 ? 13.377 -11.290 -2.492 1.00 84.94 96 ASP A N 1
ATOM 739 C CA . ASP A 1 96 ? 14.244 -10.126 -2.235 1.00 84.94 96 ASP A CA 1
ATOM 740 C C . ASP A 1 96 ? 14.124 -9.529 -0.821 1.00 84.94 96 ASP A C 1
ATOM 742 O O . ASP A 1 96 ? 14.761 -8.522 -0.497 1.00 84.94 96 ASP A O 1
ATOM 746 N N . GLY A 1 97 ? 13.290 -10.117 0.039 1.00 74.12 97 GLY A N 1
ATOM 747 C CA . GLY A 1 97 ? 13.206 -9.747 1.438 1.00 74.12 97 GLY A CA 1
ATOM 748 C C . GLY A 1 97 ? 12.628 -8.348 1.594 1.00 74.12 97 GLY A C 1
ATOM 749 O O . GLY A 1 97 ? 13.319 -7.430 2.022 1.00 74.12 97 GLY A O 1
ATOM 750 N N . LEU A 1 98 ? 11.333 -8.192 1.284 1.00 88.88 98 LEU A N 1
ATOM 751 C CA . LEU A 1 98 ? 10.524 -6.998 1.587 1.00 88.88 98 LEU A CA 1
ATOM 752 C C . LEU A 1 98 ? 10.464 -6.765 3.110 1.00 88.88 98 LEU A C 1
ATOM 754 O O . LEU A 1 98 ? 9.504 -7.137 3.790 1.00 88.88 98 LEU A O 1
ATOM 758 N N . SER A 1 99 ? 11.552 -6.252 3.667 1.00 90.50 99 SER A N 1
ATOM 759 C CA . SER A 1 99 ? 11.793 -6.017 5.085 1.00 90.50 99 SER A CA 1
ATOM 760 C C . SER A 1 99 ? 12.005 -4.533 5.294 1.00 90.50 99 SER A C 1
ATOM 762 O O . SER A 1 99 ? 12.668 -3.902 4.488 1.00 90.50 99 SER A O 1
ATOM 764 N N . LEU A 1 100 ? 11.472 -3.972 6.380 1.00 88.06 100 LEU A N 1
ATOM 765 C CA . LEU A 1 100 ? 11.772 -2.587 6.757 1.00 88.06 100 LEU A CA 1
ATOM 766 C C . LEU A 1 100 ? 13.169 -2.438 7.373 1.00 88.06 100 LEU A C 1
ATOM 768 O O . LEU A 1 100 ? 13.711 -1.339 7.409 1.00 88.06 100 LEU A O 1
ATOM 772 N N . GLN A 1 101 ? 13.751 -3.523 7.883 1.00 89.69 101 GLN A N 1
ATOM 773 C CA . GLN A 1 101 ? 15.075 -3.481 8.493 1.00 89.69 101 GLN A CA 1
ATOM 774 C C . GLN A 1 101 ? 16.145 -3.454 7.402 1.00 89.69 101 GLN A C 1
ATOM 776 O O . GLN A 1 101 ? 16.188 -4.357 6.571 1.00 89.69 101 GLN A O 1
ATOM 781 N N . GLY A 1 102 ? 16.992 -2.422 7.414 1.00 88.94 102 GLY A N 1
ATOM 782 C CA . GLY A 1 102 ? 18.033 -2.229 6.398 1.00 88.94 102 GLY A CA 1
ATOM 783 C C . GLY A 1 102 ? 17.501 -1.802 5.025 1.00 88.94 102 GLY A C 1
ATOM 784 O O . GLY A 1 102 ? 18.258 -1.794 4.060 1.00 88.94 102 GLY A O 1
ATOM 785 N N . TYR A 1 103 ? 16.216 -1.449 4.916 1.00 93.25 103 TYR A N 1
ATOM 786 C CA . TYR A 1 103 ? 15.634 -0.978 3.663 1.00 93.25 103 TYR A CA 1
ATOM 787 C C . TYR A 1 103 ? 16.137 0.419 3.305 1.00 93.25 103 TYR A C 1
ATOM 789 O O . TYR A 1 103 ? 16.014 1.354 4.096 1.00 93.25 103 TYR A O 1
ATOM 797 N N . GLN A 1 104 ? 16.659 0.551 2.088 1.00 92.69 104 GLN A N 1
ATOM 798 C CA . GLN A 1 104 ? 17.080 1.817 1.501 1.00 92.69 104 GLN A CA 1
ATOM 799 C C . GLN A 1 104 ? 16.209 2.103 0.268 1.00 92.69 104 GLN A C 1
ATOM 801 O O . GLN A 1 104 ? 16.316 1.373 -0.722 1.00 92.69 104 GLN A O 1
ATOM 806 N N . PRO A 1 105 ? 15.312 3.107 0.322 1.00 93.62 105 PRO A N 1
ATOM 807 C CA . PRO A 1 105 ? 14.473 3.467 -0.815 1.00 93.62 105 PRO A CA 1
ATOM 808 C C . PRO A 1 105 ? 15.310 4.095 -1.931 1.00 93.62 105 PRO A C 1
ATOM 810 O O . PRO A 1 105 ? 16.253 4.844 -1.667 1.00 93.62 105 PRO A O 1
ATOM 813 N N . GLN A 1 106 ? 14.937 3.832 -3.182 1.00 94.62 106 GLN A N 1
ATOM 814 C CA . GLN A 1 106 ? 15.570 4.477 -4.330 1.00 94.62 106 GLN A CA 1
ATOM 815 C C . GLN A 1 106 ? 14.975 5.873 -4.594 1.00 94.62 106 GLN A C 1
ATOM 817 O O . GLN A 1 106 ? 13.827 6.150 -4.227 1.00 94.62 106 GLN A O 1
ATOM 822 N N . PRO A 1 107 ? 15.725 6.778 -5.252 1.00 95.81 107 PRO A N 1
ATOM 823 C CA . PRO A 1 107 ? 15.183 8.064 -5.671 1.00 95.81 107 PRO A CA 1
ATOM 824 C C . PRO A 1 107 ? 14.021 7.882 -6.659 1.00 95.81 107 PRO A C 1
ATOM 826 O O . PRO A 1 107 ? 14.036 7.017 -7.535 1.00 95.81 107 PRO A O 1
ATOM 829 N N . VAL A 1 108 ? 13.000 8.733 -6.541 1.00 96.00 108 VAL A N 1
ATOM 830 C CA . VAL A 1 108 ? 11.826 8.684 -7.424 1.00 96.00 108 VAL A CA 1
ATOM 831 C C . VAL A 1 108 ? 12.157 9.211 -8.820 1.00 96.00 108 VAL A C 1
ATOM 833 O O . VAL A 1 108 ? 12.770 10.268 -8.976 1.00 96.00 108 VAL A O 1
ATOM 836 N N . ARG A 1 109 ? 11.684 8.523 -9.865 1.00 95.94 109 ARG A N 1
ATOM 837 C CA . ARG A 1 109 ? 11.818 9.003 -11.246 1.00 95.94 109 ARG A CA 1
ATOM 838 C C . ARG A 1 109 ? 10.826 10.131 -11.504 1.00 95.94 109 ARG A C 1
ATOM 840 O O . ARG A 1 109 ? 9.623 9.951 -11.322 1.00 95.94 109 ARG A O 1
ATOM 847 N N . ARG A 1 110 ? 11.309 11.291 -11.953 1.00 95.44 110 ARG A N 1
ATOM 848 C CA . ARG A 1 110 ? 10.456 12.441 -12.282 1.00 95.44 110 ARG A CA 1
ATOM 849 C C . ARG A 1 110 ? 9.947 12.340 -13.719 1.00 95.44 110 ARG A C 1
ATOM 851 O O . ARG A 1 110 ? 10.735 12.208 -14.648 1.00 95.44 110 ARG A O 1
ATOM 858 N N . VAL A 1 111 ? 8.634 12.438 -13.899 1.00 92.75 111 VAL A N 1
ATOM 859 C CA . VAL A 1 111 ? 7.972 12.535 -15.209 1.00 92.75 111 VAL A CA 1
ATOM 860 C C . VAL A 1 111 ? 7.077 13.764 -15.215 1.00 92.75 111 VAL A C 1
ATOM 862 O O . VAL A 1 111 ? 6.451 14.077 -14.208 1.00 92.75 111 VAL A O 1
ATOM 865 N N . TYR A 1 112 ? 7.011 14.476 -16.335 1.00 93.50 112 TYR A N 1
ATOM 866 C CA . TYR A 1 112 ? 6.189 15.675 -16.463 1.00 93.50 112 TYR A CA 1
ATOM 867 C C . TYR A 1 112 ? 4.949 15.381 -17.298 1.00 93.50 112 TYR A C 1
ATOM 869 O O . TYR A 1 112 ? 5.059 14.947 -18.440 1.00 93.50 112 TYR A O 1
ATOM 877 N N . ILE A 1 113 ? 3.777 15.644 -16.723 1.00 90.81 113 ILE A N 1
ATOM 878 C CA . ILE A 1 113 ? 2.483 15.509 -17.394 1.00 90.81 113 ILE A CA 1
ATOM 879 C C . ILE A 1 113 ? 2.016 16.913 -17.797 1.00 90.81 113 ILE A C 1
ATOM 881 O O . ILE A 1 113 ? 1.970 17.794 -16.928 1.00 90.81 113 ILE A O 1
ATOM 885 N N . PRO A 1 114 ? 1.692 17.161 -19.077 1.00 94.38 114 PRO A N 1
ATOM 886 C CA . PRO A 1 114 ? 1.190 18.459 -19.509 1.00 94.38 114 PRO A CA 1
ATOM 887 C C . PRO A 1 114 ? -0.191 18.733 -18.900 1.00 94.38 114 PRO A C 1
ATOM 889 O O . PRO A 1 114 ? -1.036 17.843 -18.815 1.00 94.38 114 PRO A O 1
ATOM 892 N N . LYS A 1 115 ? -0.420 19.971 -18.461 1.00 91.94 115 LYS A N 1
ATOM 893 C CA . LYS A 1 115 ? -1.749 20.486 -18.115 1.00 91.94 115 LYS A CA 1
ATOM 894 C C . LYS A 1 115 ? -2.331 21.239 -19.312 1.00 91.94 115 LYS A C 1
ATOM 896 O O . LYS A 1 115 ? -1.589 21.756 -20.142 1.00 91.94 115 LYS A O 1
ATOM 901 N N . ALA A 1 116 ? -3.655 21.385 -19.335 1.00 90.75 116 ALA A N 1
ATOM 902 C CA . ALA A 1 116 ? -4.357 22.167 -20.357 1.00 90.75 116 ALA A CA 1
ATOM 903 C C . ALA A 1 116 ? -3.919 23.647 -20.404 1.00 90.75 116 ALA A C 1
ATOM 905 O O . ALA A 1 116 ? -3.956 24.268 -21.456 1.00 90.75 116 ALA A O 1
ATOM 906 N N . ASN A 1 117 ? -3.449 24.203 -19.283 1.00 89.88 117 ASN A N 1
ATOM 907 C CA . ASN A 1 117 ? -3.006 25.596 -19.170 1.00 89.88 117 ASN A CA 1
ATOM 908 C C . ASN A 1 117 ? -1.526 25.827 -19.557 1.00 89.88 117 ASN A C 1
ATOM 910 O O . ASN A 1 117 ? -0.935 26.821 -19.143 1.00 89.88 117 ASN A O 1
ATOM 914 N N . GLY A 1 118 ? -0.886 24.883 -20.256 1.00 89.75 118 GLY A N 1
ATOM 915 C CA . GLY A 1 118 ? 0.515 24.979 -20.695 1.00 89.75 118 GLY A CA 1
ATOM 916 C C . GLY A 1 118 ? 1.567 24.697 -19.613 1.00 89.75 118 GLY A C 1
ATOM 917 O O . GLY A 1 118 ? 2.735 24.470 -19.929 1.00 89.75 118 GLY A O 1
ATOM 918 N N . GLN A 1 119 ? 1.181 24.636 -18.335 1.00 92.81 119 GLN A N 1
ATOM 919 C CA . GLN A 1 119 ? 2.084 24.233 -17.255 1.00 92.81 119 GLN A CA 1
ATOM 920 C C . GLN A 1 119 ? 2.281 22.710 -17.227 1.00 92.81 119 GLN A C 1
ATOM 922 O O . GLN A 1 119 ? 1.509 21.941 -17.800 1.00 92.81 119 GLN A O 1
ATOM 927 N N . ARG A 1 120 ? 3.302 22.236 -16.505 1.00 94.00 120 ARG A N 1
ATOM 928 C CA . ARG A 1 120 ? 3.569 20.799 -16.330 1.00 94.00 120 ARG A CA 1
ATOM 929 C C . ARG A 1 120 ? 3.348 20.383 -14.878 1.00 94.00 120 ARG A C 1
ATOM 931 O O . ARG A 1 120 ? 3.888 21.005 -13.967 1.00 94.00 120 ARG A O 1
ATOM 938 N N . ARG A 1 121 ? 2.582 19.311 -14.646 1.00 91.56 121 ARG A N 1
ATOM 939 C CA . ARG A 1 121 ? 2.487 18.653 -13.335 1.00 91.56 121 ARG A CA 1
ATOM 940 C C . ARG A 1 121 ? 3.601 17.618 -13.231 1.00 91.56 121 ARG A C 1
ATOM 942 O O . ARG A 1 121 ? 3.612 16.673 -14.022 1.00 91.56 121 ARG A O 1
ATOM 949 N N . PRO A 1 122 ? 4.515 17.743 -12.267 1.00 94.25 122 PRO A N 1
ATOM 950 C CA . PRO A 1 122 ? 5.541 16.743 -12.112 1.00 94.25 122 PRO A CA 1
ATOM 951 C C . PRO A 1 122 ? 5.025 15.565 -11.267 1.00 94.25 122 PRO A C 1
ATOM 953 O O . PRO A 1 122 ? 4.433 15.751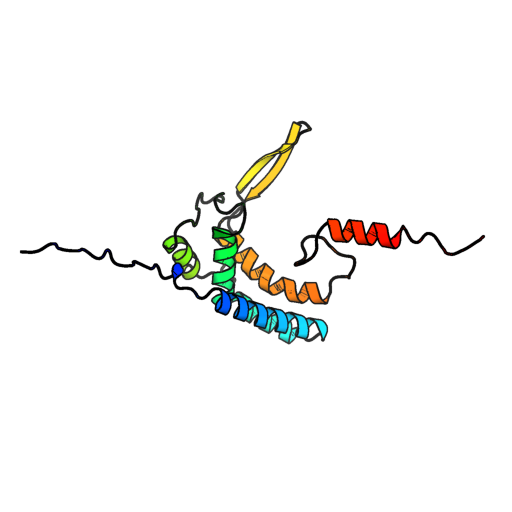 -10.205 1.00 94.25 122 PRO A O 1
ATOM 956 N N . LEU A 1 123 ? 5.257 14.345 -11.740 1.00 93.50 123 LEU A N 1
ATOM 957 C CA . LEU A 1 123 ? 4.901 13.086 -11.093 1.00 93.50 123 LEU A CA 1
ATOM 958 C C . LEU A 1 123 ? 6.182 12.360 -10.669 1.00 93.50 123 LEU A C 1
ATOM 960 O O . LEU A 1 123 ? 7.121 12.241 -11.455 1.00 93.50 123 LEU A O 1
ATOM 964 N N . GLY A 1 124 ? 6.236 11.913 -9.415 1.00 95.38 124 GLY A N 1
ATOM 965 C CA . GLY A 1 124 ? 7.300 11.042 -8.919 1.00 95.38 124 GLY A CA 1
ATOM 966 C C . GLY A 1 124 ? 6.867 9.586 -9.027 1.00 95.38 124 GLY A C 1
ATOM 967 O O . GLY A 1 124 ? 5.804 9.230 -8.528 1.00 95.38 124 GLY A O 1
ATOM 968 N N . ILE A 1 125 ? 7.677 8.761 -9.679 1.00 95.00 125 ILE A N 1
ATOM 969 C CA . ILE A 1 125 ? 7.395 7.349 -9.925 1.00 95.00 125 ILE A CA 1
ATOM 970 C C . ILE A 1 125 ? 8.442 6.521 -9.163 1.00 95.00 125 ILE A C 1
ATOM 972 O O . ILE A 1 125 ? 9.603 6.488 -9.582 1.00 95.00 125 ILE A O 1
ATOM 976 N N . PRO A 1 126 ? 8.074 5.883 -8.035 1.00 96.62 126 PRO A N 1
ATOM 977 C CA . PRO A 1 126 ? 8.976 5.005 -7.286 1.00 96.62 126 PRO A CA 1
ATOM 978 C C . PRO A 1 126 ? 9.236 3.689 -8.031 1.00 96.62 126 PRO A C 1
ATOM 980 O O . PRO A 1 126 ? 8.497 3.341 -8.960 1.00 96.62 126 PRO A O 1
ATOM 983 N N . THR A 1 127 ? 10.241 2.926 -7.601 1.00 96.06 127 THR A N 1
ATOM 984 C CA . THR A 1 127 ? 10.489 1.564 -8.111 1.00 96.06 127 THR A CA 1
ATOM 985 C C . THR A 1 127 ? 9.373 0.596 -7.708 1.00 96.06 127 THR A C 1
ATOM 987 O O . THR A 1 127 ? 8.564 0.889 -6.822 1.00 96.06 127 THR A O 1
ATOM 990 N N . MET A 1 128 ? 9.313 -0.578 -8.342 1.00 95.31 128 MET A N 1
ATOM 991 C CA . MET A 1 128 ? 8.317 -1.603 -7.992 1.00 95.31 128 MET A CA 1
ATOM 992 C C . MET A 1 128 ? 8.498 -2.101 -6.553 1.00 95.31 128 MET A C 1
ATOM 994 O O . MET A 1 128 ? 7.512 -2.280 -5.830 1.00 95.31 128 MET A O 1
ATOM 998 N N . LYS A 1 129 ? 9.752 -2.232 -6.101 1.00 95.19 129 LYS A N 1
ATOM 999 C CA . LYS A 1 129 ? 10.085 -2.559 -4.710 1.00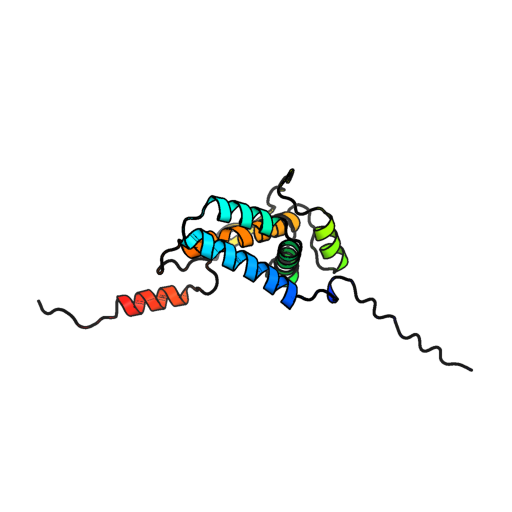 95.19 129 LYS A CA 1
ATOM 1000 C C . LYS A 1 129 ? 9.564 -1.493 -3.756 1.00 95.19 129 LYS A C 1
ATOM 1002 O O . LYS A 1 129 ? 8.875 -1.827 -2.795 1.00 95.19 129 LYS A O 1
ATOM 1007 N N . ASP A 1 130 ? 9.806 -0.221 -4.057 1.00 96.12 130 ASP A N 1
ATOM 1008 C CA . ASP A 1 130 ? 9.400 0.880 -3.183 1.00 96.12 130 ASP A CA 1
ATOM 1009 C C . ASP A 1 130 ? 7.876 1.018 -3.099 1.00 96.12 130 ASP A C 1
ATOM 1011 O O . ASP A 1 130 ? 7.334 1.171 -2.006 1.00 96.12 130 ASP A O 1
ATOM 1015 N N . ARG A 1 131 ? 7.154 0.876 -4.219 1.00 96.56 131 ARG A N 1
ATOM 1016 C CA . ARG A 1 131 ? 5.678 0.846 -4.214 1.00 96.56 131 ARG A CA 1
ATOM 1017 C C . ARG A 1 131 ? 5.138 -0.315 -3.392 1.00 96.56 131 ARG A C 1
ATOM 1019 O O . ARG A 1 131 ? 4.161 -0.152 -2.668 1.00 96.56 131 ARG A O 1
ATOM 1026 N N . THR A 1 132 ? 5.780 -1.477 -3.482 1.00 96.75 132 THR A N 1
ATOM 1027 C CA . THR A 1 132 ? 5.391 -2.659 -2.706 1.00 96.75 132 THR A CA 1
ATOM 1028 C C . THR A 1 132 ? 5.615 -2.425 -1.213 1.00 96.75 132 THR A C 1
ATOM 1030 O O . THR A 1 132 ? 4.723 -2.689 -0.410 1.00 96.75 132 THR A O 1
ATOM 1033 N N . MET A 1 133 ? 6.756 -1.848 -0.829 1.00 97.00 133 MET A N 1
ATOM 1034 C CA . MET A 1 133 ? 7.038 -1.465 0.558 1.00 97.00 133 MET A CA 1
ATOM 1035 C C . MET A 1 133 ? 6.034 -0.427 1.078 1.00 97.00 133 MET A C 1
ATOM 1037 O O . MET A 1 133 ? 5.505 -0.583 2.179 1.00 97.00 133 MET A O 1
ATOM 1041 N N . GLN A 1 134 ? 5.699 0.581 0.268 1.00 96.69 134 GLN A N 1
ATOM 1042 C CA . GLN A 1 134 ? 4.662 1.567 0.586 1.00 96.69 134 GLN A CA 1
ATOM 1043 C C . GLN A 1 134 ? 3.290 0.911 0.775 1.00 96.69 134 GLN A C 1
ATOM 1045 O O . GLN A 1 134 ? 2.605 1.222 1.746 1.00 96.69 134 GLN A O 1
ATOM 1050 N N . ALA A 1 135 ? 2.900 -0.027 -0.093 1.00 97.19 135 ALA A N 1
ATOM 1051 C CA . ALA A 1 135 ? 1.637 -0.756 0.021 1.00 97.19 135 ALA A CA 1
ATOM 1052 C C . ALA A 1 135 ? 1.571 -1.609 1.301 1.00 97.19 135 ALA A C 1
ATOM 1054 O O . ALA A 1 135 ? 0.550 -1.612 1.988 1.00 97.19 135 ALA A O 1
ATOM 1055 N N . ILE A 1 136 ? 2.669 -2.273 1.681 1.00 97.44 136 ILE A N 1
ATOM 1056 C CA . ILE A 1 136 ? 2.755 -3.033 2.940 1.00 97.44 136 ILE A CA 1
ATOM 1057 C C . ILE A 1 136 ? 2.571 -2.113 4.151 1.00 97.44 136 ILE A C 1
ATOM 1059 O O . ILE A 1 136 ? 1.795 -2.424 5.057 1.00 97.44 136 ILE A O 1
ATOM 1063 N N . VAL A 1 137 ? 3.276 -0.979 4.173 1.00 97.06 137 VAL A N 1
ATOM 1064 C CA . VAL A 1 137 ? 3.173 0.001 5.263 1.00 97.06 137 VAL A CA 1
ATOM 1065 C C . VAL A 1 137 ? 1.767 0.595 5.320 1.00 97.06 137 VAL A C 1
ATOM 1067 O O . VAL A 1 137 ? 1.180 0.661 6.399 1.00 97.06 137 VAL A O 1
ATOM 1070 N N . LYS A 1 138 ? 1.189 0.945 4.167 1.00 97.44 138 LYS A N 1
ATOM 1071 C CA . LYS A 1 138 ? -0.188 1.433 4.045 1.00 97.44 138 LYS A CA 1
ATOM 1072 C C . LYS A 1 138 ? -1.178 0.452 4.679 1.00 97.44 138 LYS A C 1
ATOM 1074 O O . LYS A 1 138 ? -1.903 0.847 5.586 1.00 97.44 138 LYS A O 1
ATOM 1079 N N . MET A 1 139 ? -1.120 -0.834 4.321 1.00 97.38 139 MET A N 1
ATOM 1080 C CA . MET A 1 139 ? -1.999 -1.860 4.902 1.00 97.38 139 MET A CA 1
ATOM 1081 C C . MET A 1 139 ? -1.898 -1.978 6.430 1.00 97.38 139 MET A C 1
ATOM 1083 O O . MET A 1 139 ? -2.874 -2.373 7.072 1.00 97.38 139 MET A O 1
ATOM 1087 N N . ALA A 1 140 ? -0.731 -1.681 7.013 1.00 97.38 140 ALA A N 1
ATOM 1088 C CA . ALA A 1 140 ? -0.522 -1.711 8.458 1.00 97.38 140 ALA A CA 1
ATOM 1089 C C . ALA A 1 140 ? -1.074 -0.462 9.161 1.00 97.38 140 ALA A C 1
ATOM 1091 O O . ALA A 1 140 ? -1.602 -0.568 10.269 1.00 97.38 140 ALA A O 1
ATOM 1092 N N . LEU A 1 141 ? -0.943 0.710 8.537 1.00 97.31 141 LEU A N 1
ATOM 1093 C CA . LEU A 1 141 ? -1.334 1.990 9.128 1.00 97.31 141 LEU A CA 1
ATOM 1094 C C . LEU A 1 141 ? -2.825 2.292 8.951 1.00 97.31 141 LEU A C 1
ATOM 1096 O O . LEU A 1 141 ? -3.446 2.806 9.877 1.00 97.31 141 LEU A O 1
ATOM 1100 N N . GLU A 1 142 ? -3.410 1.948 7.801 1.00 96.81 142 GLU A N 1
ATOM 1101 C CA . GLU A 1 142 ? -4.813 2.242 7.474 1.00 96.81 142 GLU A CA 1
ATOM 1102 C C . GLU A 1 142 ? -5.816 1.872 8.581 1.00 96.81 142 GLU A C 1
ATOM 1104 O O . GLU A 1 142 ? -6.637 2.722 8.913 1.00 96.81 142 GLU A O 1
ATOM 1109 N N . PRO A 1 143 ? -5.764 0.685 9.220 1.00 97.38 143 PRO A N 1
ATOM 1110 C CA . PRO A 1 143 ? -6.778 0.312 10.206 1.00 97.38 143 PRO A CA 1
ATOM 1111 C C . PRO A 1 143 ? -6.699 1.118 11.508 1.00 97.38 143 PRO A C 1
ATOM 1113 O O . PRO A 1 143 ? -7.703 1.239 12.201 1.00 97.38 143 PRO A O 1
ATOM 1116 N N . GLU A 1 144 ? -5.521 1.637 11.868 1.00 97.19 144 GLU A N 1
ATOM 1117 C CA . GLU A 1 144 ? -5.381 2.541 13.018 1.00 97.19 144 GLU A CA 1
ATOM 1118 C C . GLU A 1 144 ? -5.995 3.905 12.702 1.00 97.19 144 GLU A C 1
ATOM 1120 O O . GLU A 1 144 ? -6.711 4.471 13.521 1.00 97.19 144 GLU A O 1
ATOM 1125 N N . TRP A 1 145 ? -5.720 4.436 11.511 1.00 95.69 145 TRP A N 1
ATOM 1126 C CA . TRP A 1 145 ? -6.243 5.737 11.110 1.00 95.69 145 TRP A CA 1
ATOM 1127 C C . TRP A 1 145 ? -7.745 5.701 10.867 1.00 95.69 145 TRP A C 1
ATOM 1129 O O . TRP A 1 145 ? -8.448 6.615 11.282 1.00 95.69 145 TRP A O 1
ATOM 1139 N N . GLU A 1 146 ? -8.260 4.617 10.296 1.00 95.50 146 GLU A N 1
ATOM 1140 C CA . GLU A 1 146 ? -9.694 4.448 10.083 1.00 95.50 146 GLU A CA 1
ATOM 1141 C C . GLU A 1 146 ? -10.479 4.411 11.402 1.00 95.50 146 GLU A C 1
ATOM 1143 O O . GLU A 1 146 ? -11.624 4.845 11.435 1.00 95.50 146 GLU A O 1
ATOM 1148 N N . SER A 1 147 ? -9.870 3.977 12.515 1.00 94.75 147 SER A N 1
ATOM 1149 C CA . SER A 1 147 ? -10.524 4.037 13.830 1.00 94.75 147 SER A CA 1
ATOM 1150 C C . SER A 1 147 ? -10.526 5.436 14.455 1.00 94.75 147 SER A C 1
ATOM 1152 O O . SER A 1 147 ? -11.113 5.615 15.519 1.00 94.75 147 SER A O 1
ATOM 1154 N N . ARG A 1 148 ? -9.806 6.399 13.868 1.00 92.62 148 ARG A N 1
ATOM 1155 C CA . ARG A 1 148 ? -9.642 7.767 14.389 1.00 92.62 148 ARG A CA 1
ATOM 1156 C C . ARG A 1 148 ? -10.193 8.840 13.464 1.00 92.62 148 ARG A C 1
ATOM 1158 O O . ARG A 1 148 ? -10.460 9.942 13.928 1.00 92.62 148 ARG A O 1
ATOM 1165 N N . PHE A 1 149 ? -10.295 8.557 12.170 1.00 93.31 149 PHE A N 1
ATOM 1166 C CA . PHE A 1 149 ? -10.745 9.538 11.199 1.00 93.31 149 PHE A CA 1
ATOM 1167 C C . PHE A 1 149 ? -12.178 9.983 11.467 1.00 93.31 149 PHE A C 1
ATOM 1169 O O . PHE A 1 149 ? -13.063 9.175 11.746 1.00 93.31 149 PHE A O 1
ATOM 1176 N N . GLU A 1 150 ? -12.405 11.280 11.288 1.00 91.31 150 GLU A N 1
ATOM 1177 C CA . GLU A 1 150 ? -13.730 11.874 11.381 1.00 91.31 150 GLU A CA 1
ATOM 1178 C C . GLU A 1 150 ? -14.670 11.317 10.306 1.00 91.31 150 GLU A C 1
ATOM 1180 O O . GLU A 1 150 ? -14.261 10.929 9.203 1.00 91.31 150 GLU A O 1
ATOM 1185 N N . ALA A 1 151 ? -15.964 11.289 10.617 1.00 88.81 151 ALA A N 1
ATOM 1186 C CA . ALA A 1 151 ? -16.980 10.756 9.719 1.00 88.81 151 ALA A CA 1
ATOM 1187 C C . ALA A 1 151 ? -17.193 11.611 8.457 1.00 88.81 151 ALA A C 1
ATOM 1189 O O . ALA A 1 151 ? -17.722 11.097 7.482 1.00 88.81 151 ALA A O 1
ATOM 1190 N N . ASN A 1 152 ? -16.762 12.870 8.442 1.00 90.75 152 ASN A N 1
ATOM 1191 C CA . ASN A 1 152 ? -16.852 13.809 7.314 1.00 90.75 152 ASN A CA 1
ATOM 1192 C C . ASN A 1 152 ? -15.538 13.922 6.508 1.00 90.75 152 ASN A C 1
ATOM 1194 O O . ASN A 1 152 ? -15.418 14.775 5.631 1.00 90.75 152 ASN A O 1
ATOM 1198 N N . SER A 1 153 ? -14.54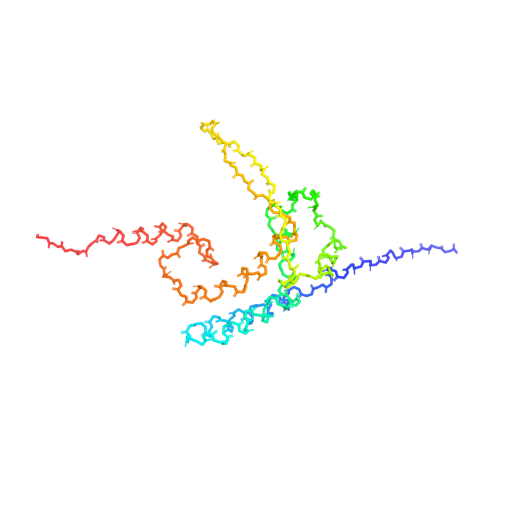4 13.072 6.784 1.00 92.62 153 SER A N 1
ATOM 1199 C CA . SER A 1 153 ? -13.327 12.974 5.973 1.00 92.62 153 SER A CA 1
ATOM 1200 C C . SER A 1 153 ? -13.503 11.917 4.879 1.00 92.62 153 SER A C 1
ATOM 1202 O O . SER A 1 153 ? -13.797 10.760 5.177 1.00 92.62 153 SER A O 1
ATOM 1204 N N . TYR A 1 154 ? -13.320 12.278 3.608 1.00 92.56 154 TYR A N 1
ATOM 1205 C CA . TYR A 1 154 ? -13.602 11.377 2.472 1.00 92.56 154 TYR A CA 1
ATOM 1206 C C . TYR A 1 154 ? -12.374 11.042 1.617 1.00 92.56 154 TYR A C 1
ATOM 1208 O O . TYR A 1 154 ? -12.367 10.047 0.895 1.00 92.56 154 TYR A O 1
ATOM 1216 N N . GLY A 1 155 ? -11.318 11.853 1.689 1.00 92.69 155 GLY A N 1
ATOM 1217 C CA . GLY A 1 155 ? -10.162 11.728 0.804 1.00 92.69 155 GLY A CA 1
ATOM 1218 C C . GLY A 1 155 ? -9.366 10.441 1.030 1.00 92.69 155 GLY A C 1
ATOM 1219 O O . GLY A 1 155 ? -8.894 10.194 2.135 1.00 92.69 155 GLY A O 1
ATOM 1220 N N . PHE A 1 156 ? -9.158 9.664 -0.039 1.00 90.25 156 PHE A N 1
ATOM 1221 C CA . PHE A 1 156 ? -8.265 8.493 -0.079 1.00 90.25 156 PHE A CA 1
ATOM 1222 C C . PHE A 1 156 ? -8.553 7.410 0.977 1.00 90.25 156 PHE A C 1
ATOM 1224 O O . PHE A 1 156 ? -7.642 6.680 1.377 1.00 90.25 156 PHE A O 1
ATOM 1231 N N . ARG A 1 157 ? -9.813 7.281 1.410 1.00 92.62 157 ARG A N 1
ATOM 1232 C CA . ARG A 1 157 ? -10.245 6.276 2.388 1.00 92.62 157 ARG A CA 1
ATOM 1233 C C . ARG A 1 157 ? -10.895 5.067 1.710 1.00 92.62 157 ARG A C 1
ATOM 1235 O O . ARG A 1 157 ? -11.628 5.238 0.734 1.00 92.62 157 ARG A O 1
ATOM 1242 N N . PRO A 1 158 ? -10.667 3.842 2.212 1.00 89.56 158 PRO A N 1
ATOM 1243 C CA . PRO A 1 158 ? -11.365 2.663 1.712 1.00 89.56 158 PRO A CA 1
ATOM 1244 C C . PRO A 1 158 ? -12.885 2.812 1.852 1.00 89.56 158 PRO A C 1
ATOM 1246 O O . PRO A 1 158 ? -13.378 3.147 2.925 1.00 89.56 158 PRO A O 1
ATOM 1249 N N . GLY A 1 159 ? -13.624 2.550 0.772 1.00 89.19 159 GLY A N 1
ATOM 1250 C CA . GLY A 1 159 ? -15.089 2.615 0.774 1.00 89.19 159 GLY A CA 1
ATOM 1251 C C . GLY A 1 159 ? -15.673 4.028 0.837 1.00 89.19 159 GLY A C 1
ATOM 1252 O O . GLY A 1 159 ? -16.863 4.148 1.101 1.00 89.19 159 GLY A O 1
ATOM 1253 N N . ARG A 1 160 ? -14.861 5.073 0.611 1.00 92.38 160 ARG A N 1
ATOM 1254 C CA . ARG A 1 160 ? -15.330 6.459 0.500 1.00 92.38 160 ARG A CA 1
ATOM 1255 C C . ARG A 1 160 ? -14.909 7.099 -0.815 1.00 92.38 160 ARG A C 1
ATOM 1257 O O . ARG A 1 160 ? -13.822 6.821 -1.326 1.00 92.38 160 ARG A O 1
ATOM 1264 N N . SER A 1 161 ? -15.753 7.975 -1.347 1.00 93.81 161 SER A N 1
ATOM 1265 C CA . SER A 1 161 ? -15.533 8.657 -2.622 1.00 93.81 161 SER A CA 1
ATOM 1266 C C . SER A 1 161 ? -15.784 10.167 -2.544 1.00 93.81 161 SER A C 1
ATOM 1268 O O . SER A 1 161 ? -16.347 10.684 -1.580 1.00 93.81 161 SER A O 1
ATOM 1270 N N . CYS A 1 162 ? -15.374 10.901 -3.585 1.00 94.62 162 CYS A N 1
ATOM 1271 C CA . CYS A 1 162 ? -15.715 12.321 -3.718 1.00 94.62 162 CYS A CA 1
ATOM 1272 C C . CYS A 1 162 ? -17.230 12.554 -3.832 1.00 94.62 162 CYS A C 1
ATOM 1274 O O . CYS A 1 162 ? -17.693 13.627 -3.461 1.00 94.62 162 CYS A O 1
ATOM 1276 N N . HIS A 1 163 ? -17.994 11.573 -4.324 1.00 95.25 163 HIS A N 1
ATOM 1277 C CA . HIS A 1 163 ? -19.447 11.693 -4.444 1.00 95.25 163 HIS A CA 1
ATOM 1278 C C . HIS A 1 163 ? -20.118 11.668 -3.070 1.00 95.25 163 HIS A C 1
ATOM 1280 O O . HIS A 1 163 ? -20.999 12.484 -2.833 1.00 95.25 163 HIS A O 1
ATOM 1286 N N . ASP A 1 164 ? -19.627 10.853 -2.136 1.00 93.88 164 ASP A N 1
ATOM 1287 C CA . ASP A 1 164 ? -20.131 10.807 -0.757 1.00 93.88 164 ASP A CA 1
ATOM 1288 C C . ASP A 1 164 ? -19.965 12.170 -0.067 1.00 93.88 164 ASP A C 1
ATOM 1290 O O . ASP A 1 164 ? -20.818 12.605 0.702 1.00 93.88 164 ASP A O 1
ATOM 1294 N N . ALA A 1 165 ? -18.873 12.882 -0.372 1.00 94.00 165 ALA A N 1
ATOM 1295 C CA . ALA A 1 165 ? -18.653 14.236 0.127 1.00 94.00 165 ALA A CA 1
ATOM 1296 C C . ALA A 1 165 ? -19.677 15.229 -0.448 1.00 94.00 165 ALA A C 1
ATOM 1298 O O . ALA A 1 165 ? -20.203 16.063 0.287 1.00 94.00 165 ALA A O 1
ATOM 1299 N N . ILE A 1 166 ? -19.971 15.132 -1.750 1.00 94.81 166 ILE A N 1
ATOM 1300 C CA . ILE A 1 166 ? -20.991 15.954 -2.417 1.00 94.81 166 ILE A CA 1
ATOM 1301 C C . ILE A 1 166 ? -22.376 15.657 -1.831 1.00 94.81 166 ILE A C 1
ATOM 1303 O O . ILE A 1 166 ? -23.121 16.587 -1.536 1.00 94.81 166 ILE A O 1
ATOM 1307 N N . GLU A 1 167 ? -22.708 14.385 -1.617 1.00 93.25 167 GLU A N 1
ATOM 1308 C CA . GLU A 1 167 ? -23.975 13.950 -1.026 1.00 93.25 167 GLU A CA 1
ATOM 1309 C C . GLU A 1 167 ? -24.131 14.441 0.418 1.00 93.25 167 GLU A C 1
ATOM 1311 O O . GLU A 1 167 ? -25.186 14.962 0.786 1.00 93.25 167 GLU A O 1
ATOM 1316 N N . ALA A 1 168 ? -23.072 14.350 1.226 1.00 91.50 168 ALA A N 1
ATOM 1317 C CA . ALA A 1 168 ? -23.073 14.870 2.587 1.00 91.50 168 ALA A CA 1
ATOM 1318 C C . ALA A 1 168 ? -23.269 16.393 2.618 1.00 91.50 168 ALA A C 1
ATOM 1320 O O . ALA A 1 168 ? -24.060 16.891 3.421 1.00 91.50 168 ALA A O 1
ATOM 1321 N N . LEU A 1 169 ? -22.597 17.133 1.726 1.00 93.00 169 LEU A N 1
ATOM 1322 C CA . LEU A 1 169 ? -22.787 18.580 1.581 1.00 93.00 169 LEU A CA 1
ATOM 1323 C C . LEU A 1 169 ? -24.216 18.911 1.157 1.00 93.00 169 LEU A C 1
ATOM 1325 O O . LEU A 1 169 ? -24.856 19.749 1.785 1.00 93.00 169 LEU A O 1
ATOM 1329 N N . HIS A 1 170 ? -24.726 18.233 0.130 1.00 93.38 170 HIS A N 1
ATOM 1330 C CA . HIS A 1 170 ? -26.084 18.430 -0.356 1.00 93.38 170 HIS A CA 1
ATOM 1331 C C . HIS A 1 170 ? -27.104 18.180 0.756 1.00 93.38 170 HIS A C 1
ATOM 1333 O O . HIS A 1 170 ? -27.923 19.044 1.023 1.00 93.38 170 HIS A O 1
ATOM 1339 N N . THR A 1 171 ? -27.020 17.052 1.460 1.00 91.38 171 THR A N 1
ATOM 1340 C CA . THR A 1 171 ? -27.954 16.714 2.545 1.00 91.38 171 THR A CA 1
ATOM 1341 C C . THR A 1 171 ? -27.895 17.730 3.685 1.00 91.38 171 THR A C 1
ATOM 1343 O O . THR A 1 171 ? -28.931 18.185 4.155 1.00 91.38 171 THR A O 1
ATOM 1346 N N . THR A 1 172 ? -26.688 18.143 4.087 1.00 90.12 172 THR A N 1
ATOM 1347 C CA . THR A 1 172 ? -26.499 19.113 5.178 1.00 90.12 172 THR A CA 1
ATOM 1348 C C . THR A 1 172 ? -27.049 20.496 4.816 1.00 90.12 172 THR A C 1
ATOM 1350 O O . THR A 1 172 ? -27.654 21.158 5.654 1.00 90.12 172 THR A O 1
ATOM 1353 N N . LEU A 1 173 ? -26.845 20.940 3.571 1.00 90.94 173 LEU A N 1
ATOM 1354 C CA . LEU A 1 173 ? -27.249 22.269 3.102 1.00 90.94 173 LEU A CA 1
ATOM 1355 C C . LEU A 1 173 ? -28.706 22.325 2.617 1.00 90.94 173 LEU A C 1
ATOM 1357 O O . LEU A 1 173 ? -29.302 23.397 2.614 1.00 90.94 173 LEU A O 1
ATOM 1361 N N . ASN A 1 174 ? -29.283 21.192 2.210 1.00 85.19 174 ASN A N 1
ATOM 1362 C CA . ASN A 1 174 ? -30.638 21.097 1.661 1.00 85.19 174 ASN A CA 1
ATOM 1363 C C . ASN A 1 174 ? -31.708 20.821 2.735 1.00 85.19 174 ASN A C 1
ATOM 1365 O O . ASN A 1 174 ? -32.849 20.492 2.415 1.00 85.19 174 ASN A O 1
ATOM 1369 N N . HIS A 1 175 ? -31.382 21.001 4.020 1.00 64.00 175 HIS A N 1
ATOM 1370 C CA . HIS A 1 175 ? -32.391 21.163 5.065 1.00 64.00 175 HIS A CA 1
ATOM 1371 C C . HIS A 1 175 ? -33.109 22.516 4.901 1.00 64.00 175 HIS A C 1
ATOM 1373 O O . HIS A 1 175 ? -32.913 23.458 5.665 1.00 64.00 175 HIS A O 1
ATOM 1379 N N . GLN A 1 176 ? -33.977 22.612 3.894 1.00 57.22 176 GLN A N 1
ATOM 1380 C CA . GLN A 1 176 ? -35.051 23.596 3.868 1.00 57.22 176 GLN A CA 1
ATOM 1381 C C . GLN A 1 176 ? -36.085 23.203 4.936 1.00 57.22 176 GLN A C 1
ATOM 1383 O O . GLN A 1 176 ? -36.933 22.348 4.691 1.00 57.22 176 GLN A O 1
ATOM 1388 N N . GLY A 1 177 ? -36.006 23.814 6.127 1.00 56.03 177 GLY A N 1
ATOM 1389 C CA . GLY A 1 177 ? -37.124 23.821 7.084 1.00 56.03 177 GLY A CA 1
ATOM 1390 C C . GLY A 1 177 ? -36.795 23.806 8.584 1.00 56.03 177 GLY A C 1
ATOM 1391 O O . GLY A 1 177 ? -37.200 22.865 9.252 1.00 56.03 177 GLY A O 1
ATOM 1392 N N . CYS A 1 178 ? -36.106 24.826 9.118 1.00 48.69 178 CYS A N 1
ATOM 1393 C CA . CYS A 1 178 ? -36.275 25.401 10.479 1.00 48.69 178 CYS A CA 1
ATOM 1394 C C . CYS A 1 178 ? -35.199 26.500 10.660 1.00 48.69 178 CYS A C 1
ATOM 1396 O O . CYS A 1 178 ? -34.028 26.193 10.489 1.00 48.69 178 CYS A O 1
ATOM 1398 N N . SER A 1 179 ? -35.446 27.778 10.958 1.00 43.66 179 SER A N 1
ATOM 1399 C CA . SER A 1 179 ? -36.544 28.433 11.666 1.00 43.66 179 SER A CA 1
ATOM 1400 C C . SER A 1 179 ? -37.009 29.715 10.962 1.00 43.66 179 SER A C 1
ATOM 1402 O O . SER A 1 179 ? -36.236 30.388 10.280 1.00 43.66 179 SER A O 1
ATOM 1404 N N . ALA A 1 180 ? -38.274 30.065 11.195 1.00 46.78 180 ALA A N 1
ATOM 1405 C CA . ALA A 1 180 ? -38.781 31.419 11.020 1.00 46.78 180 ALA A CA 1
ATOM 1406 C C . ALA A 1 180 ? -37.952 32.405 11.864 1.00 46.78 180 ALA A C 1
ATOM 1408 O O . ALA A 1 180 ? -37.611 32.096 13.010 1.00 46.78 180 ALA A O 1
ATOM 1409 N N . TRP A 1 181 ? -37.626 33.551 11.271 1.00 45.28 181 TRP A N 1
ATOM 1410 C CA . TRP A 1 181 ? -37.311 34.778 11.999 1.00 45.28 181 TRP A CA 1
ATOM 1411 C C . TRP A 1 181 ? -38.598 35.580 12.154 1.00 45.28 181 TRP A C 1
ATOM 1413 O O . TRP A 1 181 ? -39.401 35.556 11.191 1.00 45.28 181 TRP A O 1
#

Radius of gyration: 22.43 Å; chains: 1; bounding box: 57×82×57 Å

Foldseek 3Di:
DDDPPPPPDPPCQVLNVDPLVVLVVVLVVLLVQLLVCLLVVVVVSLVVSLVVQLQDLSLLSVLLCCLQPPDPCQCPFWPVNDHQPDSVSSVVLSVVPLDPVPDDFDFFDWDWDADPVRDTDIDTHGHSSVSSNVSSSCSSCLSSVVSPDDPQDAPPHPPGDPVVNVVVVCVVVVPPDDDDD

Secondary structure (DSSP, 8-state):
-------------TTTT--HHHHHHHHHHHHHHHHHHHHTT-HHHHHHHHHHHHH-HHHHHHHHHIIIIISGGGG---TT-----SHHHHHHHHHTT--STT--PPPPEEEEEEPTTS-EEEEEE--HHHHHHHHHHHHHHHHHHHTTS-TT--TT-TT--HHHHHHHHHHHH--------

Sequence (181 aa):
MPCIEQTSGRDLTAWSAIDWTAVAGTVRRLQGRIFRAAARGEMARVKNLQKLLVRSRAAKLLAIRQVTQENDGKHTPGIDRVVCDTPEARLALLQDGLSLQGYQPQPVRRVYIPKANGQRRPLGIPTMKDRTMQAIVKMALEPEWESRFEANSYGFRPGRSCHDAIEALHTTLNHQGCSAW

pLDDT: mean 88.66, std 16.39, range [32.78, 98.56]